Protein AF-A0A3D1GSH6-F1 (afdb_monomer_lite)

Radius of gyration: 19.63 Å; chains: 1; bounding box: 46×38×59 Å

Foldseek 3Di:
DQPQWAWQEFDDDPRAGFWTWTFHPPPPGDIDIDTDPHHDDDDPPLQRRLVRCLSHQEEDNVVSVVVVHHHPYYDPCRSPDDDDDDDDDDDDDDDPPD

Structure (mmCIF, N/CA/C/O backbone):
data_AF-A0A3D1GSH6-F1
#
_entry.id   AF-A0A3D1GSH6-F1
#
loop_
_atom_site.group_PDB
_atom_site.id
_atom_site.type_symbol
_atom_site.label_atom_id
_atom_site.label_alt_id
_atom_site.label_comp_id
_atom_site.label_asym_id
_atom_site.label_entity_id
_atom_site.label_seq_id
_atom_site.pdbx_PDB_ins_code
_atom_site.Cartn_x
_atom_site.Cartn_y
_atom_site.Cartn_z
_atom_site.occupancy
_atom_site.B_iso_or_equiv
_atom_site.auth_seq_id
_atom_site.auth_comp_id
_atom_site.auth_asym_id
_atom_site.auth_atom_id
_atom_site.pdbx_PDB_model_num
ATOM 1 N N . ILE A 1 1 ? -1.357 -20.026 5.537 1.00 91.62 1 ILE A N 1
ATOM 2 C CA . ILE A 1 1 ? -1.167 -19.191 4.324 1.00 91.62 1 ILE A CA 1
ATOM 3 C C . ILE A 1 1 ? -2.508 -19.102 3.611 1.00 91.62 1 ILE A C 1
ATOM 5 O O . ILE A 1 1 ? -3.130 -20.140 3.417 1.00 91.62 1 ILE A O 1
ATOM 9 N N . ILE A 1 2 ? -2.975 -17.896 3.281 1.00 95.75 2 ILE A N 1
ATOM 10 C CA . ILE A 1 2 ? -4.212 -17.689 2.515 1.00 95.75 2 ILE A CA 1
ATOM 11 C C . ILE A 1 2 ? -3.802 -17.307 1.093 1.00 95.75 2 ILE A C 1
ATOM 13 O O . ILE A 1 2 ? -3.131 -16.300 0.900 1.00 95.75 2 ILE A O 1
ATOM 17 N N . THR A 1 3 ? -4.167 -18.124 0.109 1.00 95.94 3 THR A N 1
ATOM 18 C CA . THR A 1 3 ? -3.884 -17.877 -1.312 1.00 95.94 3 THR A CA 1
ATOM 19 C C . THR A 1 3 ? -5.144 -17.446 -2.055 1.00 95.94 3 THR A C 1
ATOM 21 O O . THR A 1 3 ? -6.258 -17.554 -1.530 1.00 95.94 3 THR A O 1
ATOM 24 N N . HIS A 1 4 ? -4.963 -16.941 -3.282 1.00 95.44 4 HIS A N 1
ATOM 25 C CA . HIS A 1 4 ? -6.040 -16.374 -4.105 1.00 95.44 4 HIS A CA 1
ATOM 26 C C . HIS A 1 4 ? -6.832 -15.281 -3.368 1.00 95.44 4 HIS A C 1
ATOM 28 O O . HIS A 1 4 ? -8.050 -15.178 -3.511 1.00 95.44 4 HIS A O 1
ATOM 34 N N . ALA A 1 5 ? -6.122 -14.498 -2.556 1.00 96.50 5 ALA A N 1
ATOM 35 C CA . ALA A 1 5 ? -6.641 -13.407 -1.749 1.00 96.50 5 ALA A CA 1
ATOM 36 C C . ALA A 1 5 ? -6.050 -12.093 -2.264 1.00 96.50 5 ALA A C 1
ATOM 38 O O . ALA A 1 5 ? -4.860 -11.838 -2.095 1.00 96.50 5 ALA A O 1
ATOM 39 N N . HIS A 1 6 ? -6.873 -11.289 -2.929 1.00 96.50 6 HIS A N 1
ATOM 40 C CA . HIS A 1 6 ? -6.481 -9.968 -3.404 1.00 96.50 6 HIS A CA 1
ATOM 41 C C . HIS A 1 6 ? -6.778 -8.947 -2.307 1.00 96.50 6 HIS A C 1
ATOM 43 O O . HIS A 1 6 ? -7.946 -8.688 -2.018 1.00 96.50 6 HIS A O 1
ATOM 49 N N . THR A 1 7 ? -5.741 -8.402 -1.675 1.00 97.31 7 THR A N 1
ATOM 50 C CA . THR A 1 7 ? -5.886 -7.369 -0.641 1.00 97.31 7 THR A CA 1
ATOM 51 C C . THR A 1 7 ? -6.430 -6.084 -1.253 1.00 97.31 7 THR A C 1
ATOM 53 O O . THR A 1 7 ? -5.905 -5.617 -2.258 1.00 97.31 7 THR A O 1
ATOM 56 N N . THR A 1 8 ? -7.479 -5.524 -0.656 1.00 96.00 8 THR A N 1
ATOM 57 C CA . THR A 1 8 ? -8.196 -4.350 -1.174 1.00 96.00 8 THR A CA 1
ATOM 58 C C . THR A 1 8 ? -8.004 -3.105 -0.316 1.00 96.00 8 THR A C 1
ATOM 60 O O . THR A 1 8 ? -8.076 -2.004 -0.849 1.00 96.00 8 THR A O 1
ATOM 63 N N . ALA A 1 9 ? -7.742 -3.259 0.986 1.00 96.81 9 ALA A N 1
ATOM 64 C CA . ALA A 1 9 ? -7.445 -2.146 1.885 1.00 96.81 9 ALA A CA 1
ATOM 65 C C . ALA A 1 9 ? -6.697 -2.609 3.145 1.00 96.81 9 ALA A C 1
ATOM 67 O O . ALA A 1 9 ? -6.831 -3.756 3.585 1.00 96.81 9 ALA A O 1
ATOM 68 N N . VAL A 1 10 ? -5.956 -1.690 3.757 1.00 98.19 10 VAL A N 1
ATOM 69 C CA . VAL A 1 10 ? -5.457 -1.771 5.131 1.00 98.19 10 VAL A CA 1
ATOM 70 C C . VAL A 1 10 ? -6.443 -1.033 6.030 1.00 98.19 10 VAL A C 1
ATOM 72 O O . VAL A 1 10 ? -6.780 0.122 5.777 1.00 98.19 10 VAL A O 1
ATOM 75 N N . THR A 1 11 ? -6.902 -1.685 7.094 1.00 97.19 11 THR A N 1
ATOM 76 C CA . THR A 1 11 ? -7.771 -1.045 8.086 1.00 97.19 11 THR A CA 1
ATOM 77 C C . THR A 1 11 ? -6.915 -0.211 9.030 1.00 97.19 11 THR A C 1
ATOM 79 O O . THR A 1 11 ? -5.951 -0.726 9.601 1.00 97.19 11 THR A O 1
ATOM 82 N N . ILE A 1 12 ? -7.253 1.068 9.196 1.00 97.06 12 ILE A N 1
ATOM 83 C CA . ILE A 1 12 ? -6.499 2.008 10.031 1.00 97.06 12 ILE A CA 1
ATOM 84 C C . ILE A 1 12 ? -7.433 2.642 11.050 1.00 97.06 12 ILE A C 1
ATOM 86 O O . ILE A 1 12 ? -8.458 3.223 10.702 1.00 97.06 12 ILE A O 1
ATOM 90 N N . GLU A 1 13 ? -7.040 2.586 12.317 1.00 95.06 13 GLU A N 1
ATOM 91 C CA . GLU A 1 13 ? -7.769 3.197 13.421 1.00 95.06 13 GLU A CA 1
ATOM 92 C C . GLU A 1 13 ? -6.813 4.044 14.253 1.00 95.06 13 GLU A C 1
ATOM 94 O O . GLU A 1 13 ? -5.788 3.555 14.729 1.00 95.06 13 GLU A O 1
ATOM 99 N N . LYS A 1 14 ? -7.145 5.329 14.436 1.00 93.44 14 LYS A N 1
ATOM 100 C CA . LYS A 1 14 ? -6.353 6.280 15.242 1.00 93.44 14 LYS A CA 1
ATOM 101 C C . LYS A 1 14 ? -4.856 6.284 14.875 1.00 93.44 14 LYS A C 1
ATOM 103 O O . LYS A 1 14 ? -3.999 6.354 15.749 1.00 93.44 14 LYS A O 1
ATOM 108 N N . GLY A 1 15 ? -4.550 6.173 13.581 1.00 92.81 15 GLY A N 1
ATOM 109 C CA . GLY A 1 15 ? -3.178 6.161 13.063 1.00 92.81 15 GLY A CA 1
ATOM 110 C C . GLY A 1 15 ? -2.447 4.816 13.159 1.00 92.81 15 GLY A C 1
ATOM 111 O O . GLY A 1 15 ? -1.279 4.749 12.791 1.00 92.81 15 GLY A O 1
ATOM 112 N N . ARG A 1 16 ? -3.103 3.738 13.612 1.00 97.00 16 ARG A N 1
ATOM 113 C CA . ARG A 1 16 ? -2.527 2.386 13.666 1.00 97.00 16 ARG A CA 1
ATOM 114 C C . ARG A 1 16 ? -3.198 1.467 12.649 1.00 97.00 16 ARG A C 1
ATOM 116 O O . ARG A 1 16 ? -4.422 1.400 12.604 1.00 97.00 16 ARG A O 1
ATOM 123 N N . ALA A 1 17 ? -2.409 0.708 11.889 1.00 97.81 17 ALA A N 1
ATOM 124 C CA . ALA A 1 17 ? -2.930 -0.383 11.068 1.00 97.81 17 ALA A CA 1
ATOM 125 C C . ALA A 1 17 ? -3.427 -1.532 11.966 1.00 97.81 17 ALA A C 1
ATOM 127 O O . ALA A 1 17 ? -2.665 -2.070 12.771 1.00 97.81 17 ALA A O 1
ATOM 128 N N . THR A 1 18 ? -4.703 -1.899 11.849 1.00 98.19 18 THR A N 1
ATOM 129 C CA . THR A 1 18 ? -5.365 -2.906 12.701 1.00 98.19 18 THR A CA 1
ATOM 130 C C . THR A 1 18 ? -5.687 -4.203 11.970 1.00 98.19 18 THR A C 1
ATOM 132 O O . THR A 1 18 ? -6.063 -5.186 12.606 1.00 98.19 18 THR A O 1
ATOM 135 N N . GLY A 1 19 ? -5.525 -4.243 10.648 1.00 98.25 19 GLY A N 1
ATOM 136 C CA . GLY A 1 19 ? -5.836 -5.414 9.843 1.00 98.25 19 GLY A CA 1
ATOM 137 C C . GLY A 1 19 ? -5.828 -5.126 8.349 1.00 98.25 19 GLY A C 1
ATOM 138 O O . GLY A 1 19 ? -5.403 -4.056 7.909 1.00 98.25 19 GLY A O 1
ATOM 139 N N . VAL A 1 20 ? -6.314 -6.090 7.571 1.00 98.25 20 VAL A N 1
ATOM 140 C CA . VAL A 1 20 ? -6.483 -5.960 6.119 1.00 98.25 20 VAL A CA 1
ATOM 141 C C . VAL A 1 20 ? -7.816 -6.542 5.659 1.00 98.25 20 VAL A C 1
ATOM 143 O O . VAL A 1 20 ? -8.289 -7.553 6.188 1.00 98.25 20 VAL A O 1
ATOM 146 N N . ALA A 1 21 ? -8.391 -5.923 4.633 1.00 97.25 21 ALA A N 1
ATOM 147 C CA . ALA A 1 21 ? -9.506 -6.451 3.863 1.00 97.25 21 ALA A CA 1
ATOM 148 C C . ALA A 1 21 ? -8.990 -7.081 2.563 1.00 97.25 21 ALA A C 1
ATOM 150 O O . ALA A 1 21 ? -8.049 -6.577 1.944 1.00 97.25 21 ALA A O 1
ATOM 151 N N . PHE A 1 22 ? -9.593 -8.191 2.144 1.00 97.00 22 PHE A N 1
ATOM 152 C CA . PHE A 1 22 ? -9.241 -8.871 0.902 1.00 97.00 22 PHE A CA 1
ATOM 153 C C . PHE A 1 22 ? -10.439 -9.596 0.289 1.00 97.00 22 PHE A C 1
ATOM 155 O O . PHE A 1 22 ? -11.338 -10.057 0.992 1.00 97.00 22 PHE A O 1
ATOM 162 N N . SER A 1 23 ? -10.403 -9.774 -1.030 1.00 97.00 23 SER A N 1
ATOM 163 C CA . SER A 1 23 ? -11.346 -10.620 -1.761 1.00 97.00 23 SER A CA 1
ATOM 164 C C . SER A 1 23 ? -10.721 -11.980 -2.065 1.00 97.00 23 SER A C 1
ATOM 166 O O . SER A 1 23 ? -9.637 -12.056 -2.656 1.00 97.00 23 SER A O 1
ATOM 168 N N . ARG A 1 24 ? -11.384 -13.069 -1.660 1.00 96.25 24 ARG A N 1
ATOM 169 C CA . ARG A 1 24 ? -10.911 -14.442 -1.885 1.00 96.25 24 ARG A CA 1
ATOM 170 C C . ARG A 1 24 ? -11.642 -15.093 -3.055 1.00 96.25 24 ARG A C 1
ATOM 172 O O . ARG A 1 24 ? -12.845 -15.318 -2.976 1.00 96.25 24 ARG A O 1
ATOM 179 N N . GLY A 1 25 ? -10.904 -15.462 -4.101 1.00 93.25 25 GLY A N 1
ATOM 180 C CA . GLY A 1 25 ? -11.466 -16.073 -5.316 1.00 93.25 25 GLY A CA 1
ATOM 181 C C . GLY A 1 25 ? -11.597 -15.126 -6.516 1.00 93.25 25 GLY A C 1
ATOM 182 O O . GLY A 1 25 ? -12.324 -15.431 -7.455 1.00 93.25 25 GLY A O 1
ATOM 183 N N . GLY A 1 26 ? -10.884 -13.994 -6.517 1.00 83.81 26 GLY A N 1
ATOM 184 C CA . GLY A 1 26 ? -10.852 -13.054 -7.645 1.00 83.81 26 GLY A CA 1
ATOM 185 C C . GLY A 1 26 ? -11.957 -11.996 -7.588 1.00 83.81 26 GLY A C 1
ATOM 186 O O . GLY A 1 26 ? -12.466 -11.688 -6.520 1.00 83.81 26 GLY A O 1
ATOM 187 N N . ARG A 1 27 ? -12.328 -11.418 -8.738 1.00 80.69 27 ARG A N 1
ATOM 188 C CA . ARG A 1 27 ? -13.222 -10.240 -8.826 1.00 80.69 27 ARG A CA 1
ATOM 189 C C . ARG A 1 27 ? -14.603 -10.434 -8.180 1.00 80.69 27 ARG A C 1
ATOM 191 O O . ARG A 1 27 ? -15.177 -9.471 -7.686 1.00 80.69 27 ARG A O 1
ATOM 198 N N . HIS A 1 28 ? -15.123 -11.658 -8.190 1.00 87.62 28 HIS A N 1
ATOM 199 C CA . HIS A 1 28 ? -16.407 -12.027 -7.576 1.00 87.62 28 HIS A CA 1
ATOM 200 C C . HIS A 1 28 ? -16.218 -12.862 -6.304 1.00 87.62 28 HIS A C 1
ATOM 202 O O . HIS A 1 28 ? -17.120 -13.579 -5.879 1.00 87.62 28 HIS A O 1
ATOM 208 N N . GLY A 1 29 ? -15.015 -12.803 -5.735 1.00 91.06 29 GLY A N 1
ATOM 209 C CA . GLY A 1 29 ? -14.654 -13.512 -4.527 1.00 91.06 29 GLY A CA 1
ATOM 210 C C . GLY A 1 29 ? -15.331 -12.944 -3.287 1.00 91.06 29 GLY A C 1
ATOM 211 O O . GLY A 1 29 ? -15.736 -11.780 -3.234 1.00 91.06 29 GLY A O 1
ATOM 212 N N . GLU A 1 30 ? -15.402 -13.776 -2.257 1.00 95.25 30 GLU A N 1
ATOM 213 C CA . GLU A 1 30 ? -15.936 -13.397 -0.955 1.00 95.25 30 GLU A CA 1
ATOM 214 C C . GLU A 1 30 ? -15.047 -12.323 -0.315 1.00 95.25 30 GLU A C 1
ATOM 216 O O . GLU A 1 30 ? -13.826 -12.490 -0.223 1.00 95.25 30 GLU A O 1
ATOM 221 N N . GLN A 1 31 ? -15.661 -11.227 0.134 1.00 96.44 31 GLN A N 1
ATOM 222 C CA . GLN A 1 31 ? -14.968 -10.189 0.891 1.00 96.44 31 GLN A CA 1
ATOM 223 C C . GLN A 1 31 ? -14.740 -10.670 2.320 1.00 96.44 31 GLN A C 1
ATOM 225 O O . GLN A 1 31 ? -15.674 -11.085 3.006 1.00 96.44 31 GLN A O 1
ATOM 230 N N . ARG A 1 32 ? -13.491 -10.605 2.772 1.00 96.94 32 ARG A N 1
ATOM 231 C CA . ARG A 1 32 ? -13.079 -11.009 4.114 1.00 96.94 32 ARG A CA 1
ATOM 232 C C . ARG A 1 32 ? -12.175 -9.957 4.732 1.00 96.94 32 ARG A C 1
ATOM 234 O O . ARG A 1 32 ? -11.533 -9.174 4.036 1.00 96.94 32 ARG A O 1
ATOM 241 N N . GLN A 1 33 ? -12.110 -9.972 6.055 1.00 97.31 33 GLN A N 1
ATOM 242 C CA . GLN A 1 33 ? -11.206 -9.138 6.834 1.00 97.31 33 GLN A CA 1
ATOM 243 C C . GLN A 1 33 ? -10.446 -10.005 7.830 1.00 97.31 33 GLN A C 1
ATOM 245 O O . GLN A 1 33 ? -10.977 -10.994 8.340 1.00 97.31 33 GLN A O 1
ATOM 250 N N . VAL A 1 34 ? -9.200 -9.631 8.100 1.00 97.75 34 VAL A N 1
ATOM 251 C CA . VAL A 1 34 ? -8.377 -10.226 9.157 1.00 97.75 34 VAL A CA 1
ATOM 252 C C . VAL A 1 34 ? -7.741 -9.121 9.982 1.00 97.75 34 VAL A C 1
ATOM 254 O O . VAL A 1 34 ? -7.298 -8.109 9.440 1.00 97.75 34 VAL A O 1
ATOM 257 N N . LEU A 1 35 ? -7.704 -9.324 11.295 1.00 98.31 35 LEU A N 1
ATOM 258 C CA . LEU A 1 35 ? -7.134 -8.378 12.247 1.00 98.31 35 LEU A CA 1
ATOM 259 C C . LEU A 1 35 ? -5.681 -8.739 12.555 1.00 98.31 35 LEU A C 1
ATOM 261 O O . LEU A 1 35 ? -5.318 -9.916 12.609 1.00 98.31 35 LEU A O 1
ATOM 265 N N . ALA A 1 36 ? -4.870 -7.717 12.797 1.00 97.94 36 ALA A N 1
ATOM 266 C CA . ALA A 1 36 ? -3.496 -7.827 13.254 1.00 97.94 36 ALA A CA 1
ATOM 267 C C . ALA A 1 36 ? -3.380 -7.278 14.683 1.00 97.94 36 ALA A C 1
ATOM 269 O O . ALA A 1 36 ? -3.745 -6.134 14.968 1.00 97.94 36 ALA A O 1
ATOM 270 N N . SER A 1 37 ? -2.852 -8.093 15.597 1.00 97.12 37 SER A N 1
ATOM 271 C CA . SER A 1 37 ? -2.640 -7.693 16.994 1.00 97.12 37 SER A CA 1
ATOM 272 C C . SER A 1 37 ? -1.485 -6.704 17.151 1.00 97.12 37 SER A C 1
ATOM 274 O O . SER A 1 37 ? -1.552 -5.827 18.008 1.00 97.12 37 SER A O 1
ATOM 276 N N . CYS A 1 38 ? -0.454 -6.828 16.314 1.00 97.12 38 CYS A N 1
ATOM 277 C CA . CYS A 1 38 ? 0.756 -6.012 16.381 1.00 97.12 38 CYS A CA 1
ATOM 278 C C . CYS A 1 38 ? 0.864 -5.097 15.160 1.00 97.12 38 CYS A C 1
ATOM 280 O O . CYS A 1 38 ? 0.648 -3.893 15.277 1.00 97.12 38 CYS A O 1
ATOM 282 N N . GLU A 1 39 ? 1.164 -5.675 13.995 1.00 97.50 39 GLU A N 1
ATOM 283 C CA . GLU A 1 39 ? 1.573 -4.930 12.804 1.00 97.50 39 GLU A CA 1
ATOM 284 C C . GLU A 1 39 ? 1.009 -5.547 11.521 1.00 97.50 39 GLU A C 1
ATOM 286 O O . GLU A 1 39 ? 0.728 -6.746 11.452 1.00 97.50 39 GLU A O 1
ATOM 291 N N . VAL A 1 40 ? 0.895 -4.716 10.484 1.00 98.19 40 VAL A N 1
ATOM 292 C CA . VAL A 1 40 ? 0.614 -5.128 9.106 1.00 98.19 40 VAL A CA 1
ATOM 293 C C . VAL A 1 40 ? 1.831 -4.768 8.261 1.00 98.19 40 VAL A C 1
ATOM 295 O O . VAL A 1 40 ? 2.185 -3.597 8.159 1.00 98.19 40 VAL A O 1
ATOM 298 N N . ILE A 1 41 ? 2.458 -5.767 7.639 1.00 98.19 41 ILE A N 1
ATOM 299 C CA . ILE A 1 41 ? 3.628 -5.574 6.774 1.00 98.19 41 ILE A CA 1
ATOM 300 C C . ILE A 1 41 ? 3.187 -5.665 5.314 1.00 98.19 41 ILE A C 1
ATOM 302 O O . ILE A 1 41 ? 2.665 -6.692 4.877 1.00 98.19 41 ILE A O 1
ATOM 306 N N . LEU A 1 42 ? 3.408 -4.596 4.546 1.00 97.94 42 LEU A N 1
ATO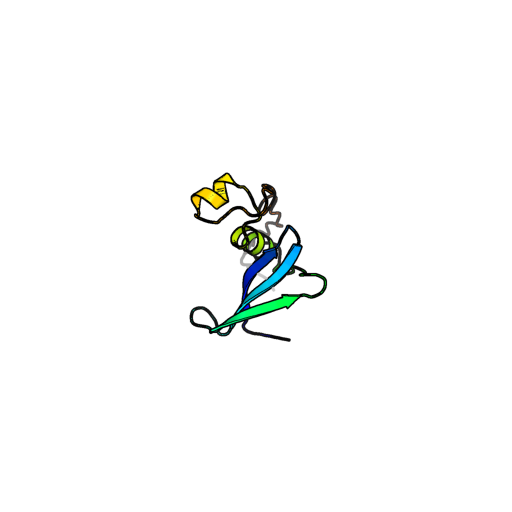M 307 C CA . LEU A 1 42 ? 3.136 -4.587 3.111 1.00 97.94 42 LEU A CA 1
ATOM 308 C C . LEU A 1 42 ? 4.342 -5.096 2.325 1.00 97.94 42 LEU A C 1
ATOM 310 O O . LEU A 1 42 ? 5.463 -4.614 2.469 1.00 97.94 42 LEU A O 1
ATOM 314 N N . SER A 1 43 ? 4.104 -6.076 1.459 1.00 98.06 43 SER A N 1
ATOM 315 C CA . SER A 1 43 ? 5.136 -6.677 0.603 1.00 98.06 43 SER A CA 1
ATOM 316 C C . SER A 1 43 ? 4.586 -7.023 -0.785 1.00 98.06 43 SER A C 1
ATOM 318 O O . SER A 1 43 ? 4.986 -8.005 -1.399 1.00 98.06 43 SER A O 1
ATOM 320 N N . ALA A 1 44 ? 3.661 -6.207 -1.297 1.00 97.25 44 ALA A N 1
ATOM 321 C CA . ALA A 1 44 ? 3.010 -6.394 -2.597 1.00 97.25 44 ALA A CA 1
ATOM 322 C C . ALA A 1 44 ? 3.846 -5.860 -3.787 1.00 97.25 44 ALA A C 1
ATOM 324 O O . ALA A 1 44 ? 3.329 -5.658 -4.886 1.00 97.25 44 ALA A O 1
ATOM 325 N N . GLY A 1 45 ? 5.146 -5.637 -3.575 1.00 97.62 45 GLY A N 1
ATOM 326 C CA . GLY A 1 45 ? 6.075 -5.112 -4.576 1.00 97.62 45 GLY A CA 1
ATOM 327 C C . GLY A 1 45 ? 5.931 -3.609 -4.833 1.00 97.62 45 GLY A C 1
ATOM 328 O O . GLY A 1 45 ? 5.085 -2.932 -4.250 1.00 97.62 45 GLY A O 1
ATOM 329 N N . VAL A 1 46 ? 6.777 -3.091 -5.729 1.00 97.19 46 VAL A N 1
ATOM 330 C CA . VAL A 1 46 ? 6.898 -1.647 -6.018 1.00 97.19 46 VAL A CA 1
ATOM 331 C C . VAL A 1 46 ? 5.646 -1.031 -6.643 1.00 97.19 46 VAL A C 1
ATOM 333 O O . VAL A 1 46 ? 5.464 0.172 -6.554 1.00 97.19 46 VAL A O 1
ATOM 336 N N . VAL A 1 47 ? 4.774 -1.848 -7.242 1.00 96.62 47 VAL A N 1
ATOM 337 C CA . VAL A 1 47 ? 3.489 -1.405 -7.805 1.00 96.62 47 VAL A CA 1
ATOM 338 C C . VAL A 1 47 ? 2.350 -1.637 -6.813 1.00 96.62 47 VAL A C 1
ATOM 340 O O . VAL A 1 47 ? 1.561 -0.736 -6.549 1.00 96.62 47 VAL A O 1
ATOM 343 N N . GLY A 1 48 ? 2.262 -2.839 -6.236 1.00 97.62 48 GLY A N 1
ATOM 344 C CA . GLY A 1 48 ? 1.120 -3.223 -5.407 1.00 97.62 48 GLY A CA 1
ATOM 345 C C . GLY A 1 48 ? 1.092 -2.544 -4.039 1.00 97.62 48 GLY A C 1
ATOM 346 O O . GLY A 1 48 ? 0.020 -2.165 -3.578 1.00 97.62 48 GLY A O 1
ATOM 347 N N . SER A 1 49 ? 2.246 -2.360 -3.388 1.00 98.31 49 SER A N 1
ATOM 348 C CA . SER A 1 49 ? 2.304 -1.726 -2.065 1.00 98.31 49 SER A CA 1
ATOM 349 C C . SER A 1 49 ? 1.846 -0.259 -2.075 1.00 98.31 49 SER A C 1
ATOM 351 O O . SER A 1 49 ? 0.973 0.061 -1.269 1.00 98.31 49 SER A O 1
ATOM 353 N N . PRO A 1 50 ? 2.360 0.637 -2.949 1.00 98.00 50 PRO A N 1
ATOM 354 C CA . PRO A 1 50 ? 1.873 2.017 -2.980 1.00 98.00 50 PRO A CA 1
ATOM 355 C C . PRO A 1 50 ? 0.411 2.111 -3.423 1.00 98.00 50 PRO A C 1
ATOM 357 O O . PRO A 1 50 ? -0.347 2.861 -2.820 1.00 98.00 50 PRO A O 1
ATOM 360 N N . HIS A 1 51 ? -0.017 1.285 -4.383 1.00 97.75 51 HIS A N 1
ATOM 361 C CA . HIS A 1 51 ? -1.421 1.228 -4.792 1.00 97.75 51 HIS A CA 1
ATOM 362 C C . HIS A 1 51 ? -2.350 0.868 -3.622 1.00 97.75 51 HIS A C 1
ATOM 364 O O . HIS A 1 51 ? -3.387 1.493 -3.419 1.00 97.75 51 HIS A O 1
ATOM 370 N N . LEU A 1 52 ? -1.968 -0.121 -2.810 1.00 98.19 52 LEU A N 1
ATOM 371 C CA . LEU A 1 52 ? -2.754 -0.517 -1.645 1.00 98.19 52 LEU A CA 1
ATOM 372 C C . LEU A 1 52 ? -2.780 0.570 -0.560 1.00 98.19 52 LEU A C 1
ATOM 374 O O . LEU A 1 52 ? -3.810 0.745 0.089 1.00 98.19 52 LEU A O 1
ATOM 378 N N . LEU A 1 53 ? -1.680 1.305 -0.360 1.00 98.19 53 LEU A N 1
ATOM 379 C CA . LEU A 1 53 ? -1.651 2.454 0.553 1.00 98.19 53 LEU A CA 1
ATOM 380 C C . LEU A 1 53 ? -2.641 3.537 0.110 1.00 98.19 53 LEU A C 1
ATOM 382 O O . LEU A 1 53 ? -3.438 3.990 0.931 1.00 98.19 53 LEU A O 1
ATOM 386 N N . GLU A 1 54 ? -2.657 3.874 -1.179 1.00 98.06 54 GLU A N 1
ATOM 387 C CA . GLU A 1 54 ? -3.583 4.860 -1.747 1.00 98.06 54 GLU A CA 1
ATOM 388 C C . GLU A 1 54 ? -5.042 4.441 -1.585 1.00 98.06 54 GLU A C 1
ATOM 390 O O . GLU A 1 54 ? -5.842 5.224 -1.076 1.00 98.06 54 GLU A O 1
ATOM 395 N N . LEU A 1 55 ? -5.382 3.189 -1.920 1.00 97.56 55 LEU A N 1
ATOM 396 C CA . LEU A 1 55 ? -6.725 2.634 -1.692 1.00 97.56 55 LEU A CA 1
ATOM 397 C C . LEU A 1 55 ? -7.134 2.654 -0.211 1.00 97.56 55 LEU A C 1
ATOM 399 O O . LEU A 1 55 ? -8.320 2.714 0.105 1.00 97.56 55 LEU A O 1
ATOM 403 N N . SER A 1 56 ? -6.155 2.621 0.694 1.00 98.06 56 SER A N 1
ATOM 404 C CA . SER A 1 56 ? -6.358 2.713 2.145 1.00 98.06 56 SER A CA 1
ATOM 405 C C . SER A 1 56 ? -6.390 4.160 2.659 1.00 98.06 56 SER A C 1
ATOM 407 O O . SER A 1 56 ? -6.416 4.378 3.870 1.00 98.06 56 SER A O 1
ATOM 409 N N . GLY A 1 57 ? -6.361 5.154 1.764 1.00 97.75 57 GLY A N 1
ATOM 410 C CA . GLY A 1 57 ? -6.396 6.575 2.105 1.00 97.75 57 GLY A CA 1
ATOM 411 C C . GLY A 1 57 ? -5.048 7.170 2.527 1.00 97.75 57 GLY A C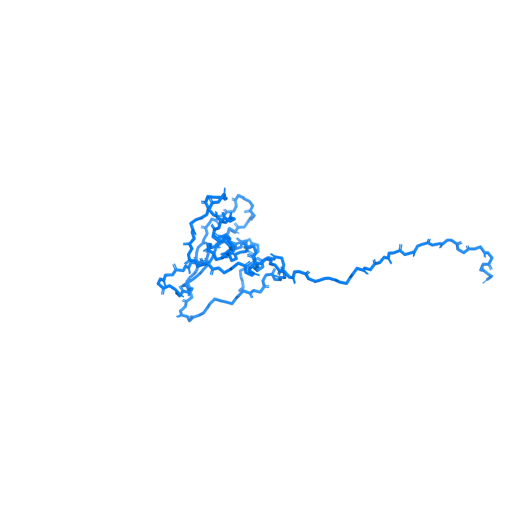 1
ATOM 412 O O . GLY A 1 57 ? -5.029 8.242 3.135 1.00 97.75 57 GLY A O 1
ATOM 413 N N . ILE A 1 58 ? -3.925 6.502 2.247 1.00 98.31 58 ILE A N 1
ATOM 414 C CA . ILE A 1 58 ? -2.570 7.014 2.503 1.00 98.31 58 ILE A CA 1
ATOM 415 C C . ILE A 1 58 ? -1.924 7.414 1.172 1.00 98.31 58 ILE A C 1
ATOM 417 O O . ILE A 1 58 ? -1.560 6.553 0.374 1.00 98.31 58 ILE A O 1
ATOM 421 N N . GLY A 1 59 ? -1.744 8.713 0.938 1.00 98.25 59 GLY A N 1
ATOM 422 C CA . GLY A 1 59 ? -1.198 9.223 -0.323 1.00 98.25 59 GLY A CA 1
ATOM 423 C C . GLY A 1 59 ? -1.330 10.737 -0.469 1.00 98.25 59 GLY A C 1
ATOM 424 O O . GLY A 1 59 ? -1.556 11.449 0.513 1.00 98.25 59 GLY A O 1
ATOM 425 N N . ASP A 1 60 ? -1.184 11.249 -1.691 1.00 98.50 60 ASP A N 1
ATOM 426 C CA . ASP A 1 60 ? -1.451 12.661 -1.976 1.00 98.50 60 ASP A CA 1
ATOM 427 C C . ASP A 1 60 ? -2.940 12.992 -1.780 1.00 98.50 60 ASP A C 1
ATOM 429 O O . ASP A 1 60 ? -3.814 12.352 -2.360 1.00 98.50 60 ASP A O 1
ATOM 433 N N . SER A 1 61 ? -3.246 14.005 -0.967 1.00 98.31 61 SER A N 1
ATOM 434 C CA . SER A 1 61 ? -4.628 14.281 -0.560 1.00 98.31 61 SER A CA 1
ATOM 435 C C . SER A 1 61 ? -5.498 14.755 -1.716 1.00 98.31 61 SER A C 1
ATOM 437 O O . SER A 1 61 ? -6.684 14.430 -1.743 1.00 98.31 61 SER A O 1
ATOM 439 N N . ASN A 1 62 ? -4.930 15.513 -2.659 1.00 97.94 62 ASN A N 1
ATOM 440 C CA . ASN A 1 62 ? -5.679 16.047 -3.792 1.00 97.94 62 ASN A CA 1
ATOM 441 C C . ASN A 1 62 ? -6.026 14.907 -4.750 1.00 97.94 62 ASN A C 1
ATOM 443 O O . ASN A 1 62 ? -7.205 14.695 -5.030 1.00 97.94 62 ASN A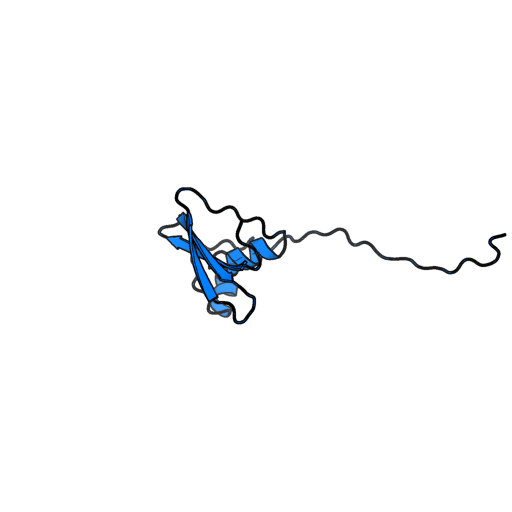 O 1
ATOM 447 N N . ARG A 1 63 ? -5.027 14.095 -5.130 1.00 97.50 63 ARG A N 1
ATOM 448 C CA . ARG A 1 63 ? -5.222 12.904 -5.972 1.00 97.50 63 ARG A CA 1
ATOM 449 C C . ARG A 1 63 ? -6.242 11.941 -5.366 1.00 97.50 63 ARG A C 1
ATOM 451 O O . ARG A 1 63 ? -7.134 11.471 -6.065 1.00 97.50 63 ARG A O 1
ATOM 458 N N . LEU A 1 64 ? -6.131 11.642 -4.069 1.00 98.31 64 LEU A N 1
ATOM 459 C CA . LEU A 1 64 ? -7.067 10.737 -3.396 1.00 98.31 64 LEU A CA 1
ATOM 460 C C . LEU A 1 64 ? -8.490 11.308 -3.350 1.00 98.31 64 LEU A C 1
ATOM 462 O O . LEU A 1 64 ? -9.445 10.582 -3.627 1.00 98.31 64 LEU A O 1
ATOM 466 N N . SER A 1 65 ? -8.633 12.605 -3.067 1.00 97.44 65 SER A N 1
ATOM 467 C CA . SER A 1 65 ? -9.942 13.269 -3.026 1.00 97.44 65 SER A CA 1
ATOM 468 C C . SER A 1 65 ? -10.617 13.301 -4.400 1.00 97.44 65 SER A C 1
ATOM 470 O O . SER A 1 65 ? -11.816 13.046 -4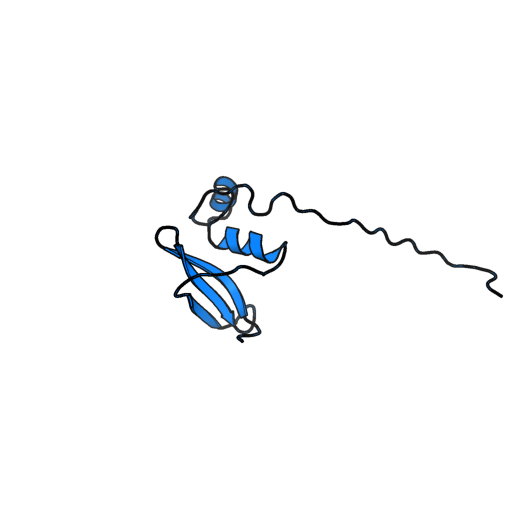.491 1.00 97.44 65 SER A O 1
ATOM 472 N N . GLU A 1 66 ? -9.861 13.544 -5.476 1.00 97.88 66 GLU A N 1
ATOM 473 C CA . GLU A 1 66 ? -10.351 13.484 -6.864 1.00 97.88 66 GLU A CA 1
ATOM 474 C C . GLU A 1 66 ? -10.862 12.087 -7.250 1.00 97.88 66 GLU A C 1
ATOM 476 O O . GLU A 1 66 ? -11.807 11.959 -8.029 1.00 97.88 66 GLU A O 1
ATOM 481 N N . LEU A 1 67 ? -10.276 11.039 -6.665 1.00 97.50 67 LEU A N 1
ATOM 482 C CA . LEU A 1 67 ? -10.692 9.645 -6.843 1.00 97.50 67 LEU A CA 1
ATOM 483 C C . LEU A 1 67 ? -11.831 9.220 -5.896 1.00 97.50 67 LEU A C 1
ATOM 485 O O . LEU A 1 67 ? -12.257 8.065 -5.932 1.00 97.50 67 LEU A O 1
ATOM 489 N N . GLY A 1 68 ? -12.332 10.125 -5.048 1.00 97.50 68 GLY A N 1
ATOM 490 C CA . GLY A 1 68 ? -13.383 9.833 -4.069 1.00 97.50 68 GLY A CA 1
ATOM 491 C C . GLY A 1 68 ? -12.920 8.962 -2.896 1.00 97.50 68 GLY A C 1
ATOM 492 O O . GLY A 1 68 ? -13.750 8.350 -2.221 1.00 97.50 68 GLY A O 1
ATOM 493 N N . ILE A 1 69 ? -11.610 8.884 -2.650 1.00 97.69 69 ILE A N 1
ATOM 494 C CA . ILE A 1 69 ? -11.025 8.129 -1.541 1.00 97.69 69 ILE A CA 1
ATOM 495 C C . ILE A 1 69 ? -10.895 9.055 -0.331 1.00 97.69 69 ILE A C 1
ATOM 497 O O . ILE A 1 69 ? -10.302 10.130 -0.410 1.00 97.69 69 ILE A O 1
ATOM 501 N N . ASN A 1 70 ? -11.424 8.622 0.816 1.00 96.69 70 ASN A N 1
ATOM 502 C CA . ASN A 1 70 ? -11.257 9.364 2.061 1.00 96.69 70 ASN A CA 1
ATOM 503 C C . ASN A 1 70 ? -9.784 9.369 2.493 1.00 96.69 70 ASN A C 1
ATOM 505 O O . ASN A 1 70 ? -9.170 8.311 2.642 1.00 96.69 70 ASN A O 1
ATOM 509 N N . VAL A 1 71 ? -9.236 10.556 2.740 1.00 97.69 71 VAL A N 1
ATOM 510 C CA . VAL A 1 71 ? -7.837 10.717 3.139 1.00 97.69 71 VAL A CA 1
ATOM 511 C C . VAL A 1 71 ? -7.677 10.368 4.618 1.00 97.69 71 VAL A C 1
ATOM 513 O O . VAL A 1 71 ? -8.228 11.030 5.495 1.00 97.69 71 VAL A O 1
ATOM 516 N N . VAL A 1 72 ? -6.882 9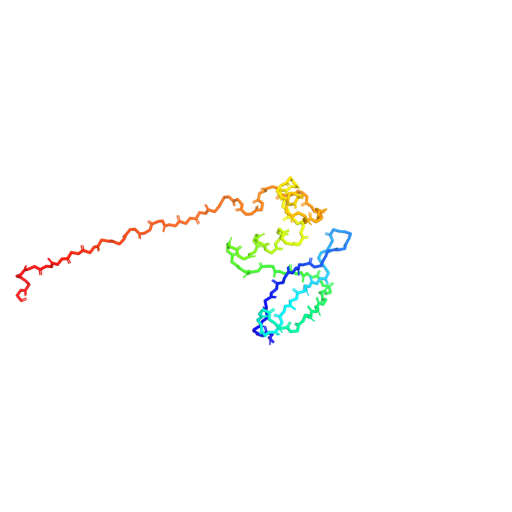.337 4.896 1.00 97.31 72 VAL A N 1
ATOM 517 C CA . VAL A 1 72 ? -6.481 8.922 6.248 1.00 97.31 72 VAL A CA 1
ATOM 518 C C . VAL A 1 72 ? -5.166 9.586 6.650 1.00 97.31 72 VAL A C 1
ATOM 520 O O . VAL A 1 72 ? -5.016 10.024 7.791 1.00 97.31 72 VAL A O 1
ATOM 523 N N . HIS A 1 73 ? -4.206 9.672 5.726 1.00 97.69 73 HIS A N 1
ATOM 524 C CA . HIS A 1 73 ? -2.908 10.290 5.980 1.00 97.69 73 HIS A CA 1
ATOM 525 C C . HIS A 1 73 ? -2.328 10.901 4.700 1.00 97.69 73 HIS A C 1
ATOM 527 O O . HIS A 1 73 ? -2.154 10.209 3.697 1.00 97.69 73 HIS A O 1
ATOM 533 N N . HIS A 1 74 ? -1.999 12.194 4.747 1.00 97.94 74 HIS A N 1
ATOM 534 C CA . HIS A 1 74 ? -1.357 12.877 3.629 1.00 97.94 74 HIS A CA 1
ATOM 535 C C . HIS A 1 74 ? 0.123 12.489 3.542 1.00 97.94 74 HIS A C 1
ATOM 537 O O . HIS A 1 74 ? 0.930 12.919 4.367 1.00 97.94 74 HIS A O 1
ATOM 543 N N . LEU A 1 75 ? 0.473 11.689 2.536 1.00 98.06 75 LEU A N 1
ATOM 544 C CA . LEU A 1 75 ? 1.841 11.258 2.258 1.00 98.06 75 LEU A CA 1
ATOM 545 C C . LEU A 1 75 ? 2.086 11.262 0.739 1.00 98.06 75 LEU A C 1
ATOM 547 O O . LEU A 1 75 ? 1.990 10.218 0.094 1.00 98.06 75 LEU A O 1
ATOM 551 N N . PRO A 1 76 ? 2.403 12.424 0.142 1.00 97.81 76 PRO A N 1
ATOM 552 C CA . PRO A 1 76 ? 2.429 12.592 -1.314 1.00 97.81 76 PRO A CA 1
ATOM 553 C C . PRO A 1 76 ? 3.539 11.803 -2.023 1.00 97.81 76 PRO A C 1
ATOM 555 O O . PRO A 1 76 ? 3.504 11.663 -3.235 1.00 97.81 76 PRO A O 1
ATOM 558 N N . GLY A 1 77 ? 4.516 11.259 -1.288 1.00 98.12 77 GLY A N 1
ATOM 559 C CA . GLY A 1 77 ? 5.553 10.393 -1.859 1.00 98.12 77 GLY A CA 1
ATOM 560 C C . GLY A 1 77 ? 5.091 8.965 -2.180 1.00 98.12 77 GLY A C 1
ATOM 561 O O . GLY A 1 77 ? 5.846 8.213 -2.794 1.00 98.12 77 GLY A O 1
ATOM 562 N N . VAL A 1 78 ? 3.889 8.557 -1.756 1.00 98.12 78 VAL A N 1
ATOM 563 C CA . VAL A 1 78 ? 3.343 7.232 -2.090 1.00 98.12 78 VAL A CA 1
ATOM 564 C C . VAL A 1 78 ? 3.086 7.143 -3.594 1.00 98.12 78 VAL A C 1
ATOM 566 O O . VAL A 1 78 ? 2.461 8.023 -4.176 1.00 98.12 78 VAL A O 1
ATOM 569 N N . GLY A 1 79 ? 3.585 6.072 -4.217 1.00 96.56 79 GLY A N 1
ATOM 570 C CA . GLY A 1 79 ? 3.461 5.839 -5.662 1.00 96.56 79 GLY A CA 1
ATOM 571 C C . GLY A 1 79 ? 4.492 6.583 -6.512 1.00 96.56 79 GLY A C 1
ATOM 572 O O . GLY A 1 79 ? 4.649 6.271 -7.690 1.00 96.56 79 GLY A O 1
ATOM 573 N N . GLU A 1 80 ? 5.249 7.500 -5.912 1.00 97.50 80 GLU A N 1
ATOM 574 C CA . GLU A 1 80 ? 6.247 8.311 -6.602 1.00 97.50 80 GLU A CA 1
ATOM 575 C C . GLU A 1 80 ? 7.639 7.658 -6.601 1.00 97.50 80 GLU A C 1
ATOM 577 O O . GLU A 1 80 ? 7.900 6.662 -5.922 1.00 97.50 80 GLU A O 1
ATOM 582 N N . ASN A 1 81 ? 8.573 8.246 -7.360 1.00 96.25 81 ASN A N 1
ATOM 583 C CA . ASN A 1 81 ? 9.975 7.805 -7.444 1.00 96.25 81 ASN A CA 1
ATOM 584 C C . ASN A 1 81 ? 10.133 6.325 -7.864 1.00 96.25 81 ASN A C 1
ATOM 586 O O . ASN A 1 81 ? 11.063 5.639 -7.429 1.00 96.25 81 ASN A O 1
ATOM 590 N N . LEU A 1 82 ? 9.254 5.837 -8.748 1.00 96.25 82 LEU A N 1
ATOM 591 C CA . LEU A 1 82 ? 9.450 4.553 -9.417 1.00 96.25 82 LEU A CA 1
ATOM 592 C C . LEU A 1 82 ? 10.747 4.594 -10.231 1.00 96.25 82 LEU A C 1
ATOM 594 O O . LEU A 1 82 ? 10.972 5.493 -11.042 1.00 96.25 82 LEU A O 1
ATOM 598 N N . ARG A 1 83 ? 11.596 3.592 -10.019 1.00 95.38 83 ARG A N 1
ATOM 599 C CA . ARG A 1 83 ? 12.834 3.391 -10.768 1.00 95.38 83 ARG A CA 1
ATOM 600 C C . ARG A 1 83 ? 12.845 1.978 -11.298 1.00 95.38 83 ARG A C 1
ATOM 602 O O . ARG A 1 83 ? 12.537 1.041 -10.566 1.00 95.38 83 ARG A O 1
ATOM 609 N N . ASP A 1 84 ? 13.235 1.851 -12.551 1.00 94.75 84 ASP A N 1
ATOM 610 C CA . ASP A 1 84 ? 13.428 0.568 -13.197 1.00 94.75 84 ASP A CA 1
ATOM 611 C C . ASP A 1 84 ? 14.663 0.638 -14.095 1.00 94.75 84 ASP A C 1
ATOM 613 O O . ASP A 1 84 ? 15.132 1.719 -14.472 1.00 94.75 84 ASP A O 1
ATOM 617 N N . HIS A 1 85 ? 15.207 -0.522 -14.424 1.00 94.44 85 HIS A N 1
ATOM 618 C CA . HIS A 1 85 ? 16.295 -0.650 -15.373 1.00 94.44 85 HIS A CA 1
ATOM 619 C C . HIS A 1 85 ? 15.716 -0.926 -16.755 1.00 94.44 85 HIS A C 1
ATOM 621 O O . HIS A 1 85 ? 15.319 -2.045 -17.079 1.00 94.44 85 HIS A O 1
ATOM 627 N N . TYR A 1 86 ? 15.703 0.101 -17.601 1.00 92.94 86 TYR A N 1
ATOM 628 C CA . TYR A 1 86 ? 15.271 -0.056 -18.981 1.00 92.94 86 TYR A CA 1
ATOM 629 C C . TYR A 1 86 ? 16.237 -0.971 -19.752 1.00 92.94 86 TYR A C 1
ATOM 631 O O . TYR A 1 86 ? 17.401 -0.628 -19.960 1.00 92.94 86 TYR A O 1
ATOM 639 N N . ALA A 1 87 ? 15.751 -2.139 -20.180 1.00 93.12 87 ALA A N 1
ATOM 640 C CA . ALA A 1 87 ? 16.539 -3.156 -20.873 1.00 93.12 87 ALA A CA 1
ATOM 641 C C . ALA A 1 87 ? 16.082 -3.301 -22.339 1.00 93.12 87 ALA A C 1
ATOM 643 O O . ALA A 1 87 ? 15.179 -4.093 -22.632 1.00 93.12 87 ALA A O 1
ATOM 644 N N . PRO A 1 88 ? 16.676 -2.554 -23.289 1.00 92.31 88 PRO A N 1
ATOM 645 C CA . PRO A 1 88 ? 16.332 -2.687 -24.697 1.00 92.31 88 PRO A CA 1
ATOM 646 C C . PRO A 1 88 ? 16.738 -4.066 -25.230 1.00 92.31 88 PRO A C 1
ATOM 648 O O . PRO A 1 88 ? 17.856 -4.541 -25.020 1.00 92.31 88 PRO A O 1
ATOM 651 N N . ARG A 1 89 ? 15.829 -4.706 -25.969 1.00 94.06 89 ARG A N 1
ATOM 652 C CA . ARG A 1 89 ? 16.113 -5.960 -26.669 1.00 94.06 89 ARG A CA 1
ATOM 653 C C . ARG A 1 89 ? 16.608 -5.661 -28.079 1.00 94.06 89 ARG A C 1
ATOM 655 O O . ARG A 1 89 ? 15.832 -5.238 -28.931 1.00 94.06 89 ARG A O 1
ATOM 662 N N . PHE A 1 90 ? 17.869 -5.973 -28.348 1.00 92.81 90 PHE A N 1
ATOM 663 C CA . PHE A 1 90 ? 18.416 -5.983 -29.703 1.00 92.81 90 PHE A CA 1
ATOM 664 C C . PHE A 1 90 ? 18.319 -7.393 -30.287 1.00 92.81 90 PHE A C 1
ATOM 666 O O . PHE A 1 90 ? 18.725 -8.365 -29.652 1.00 92.81 90 PHE A O 1
ATOM 673 N N . THR A 1 91 ? 17.760 -7.515 -31.492 1.00 94.19 91 THR A N 1
ATOM 674 C CA . THR A 1 91 ? 17.710 -8.784 -32.231 1.00 94.19 91 THR A CA 1
ATOM 675 C C . THR A 1 91 ? 18.316 -8.591 -33.614 1.00 94.19 91 THR A C 1
ATOM 677 O O . THR A 1 91 ? 18.099 -7.566 -34.256 1.00 94.19 91 THR A O 1
ATOM 680 N N . GLY A 1 92 ? 19.099 -9.569 -34.064 1.00 93.12 92 GLY A N 1
ATOM 681 C CA . GLY A 1 92 ? 19.745 -9.569 -35.372 1.00 93.12 92 GLY A CA 1
ATOM 682 C C . GLY A 1 92 ? 19.928 -10.999 -35.867 1.00 93.12 92 GLY A C 1
ATOM 683 O O . GLY A 1 92 ? 20.070 -11.926 -35.069 1.00 93.12 92 GLY A O 1
ATOM 684 N N . ARG A 1 93 ? 19.890 -11.192 -37.188 1.00 90.12 93 ARG A N 1
ATOM 685 C CA . ARG A 1 93 ? 20.100 -12.499 -37.821 1.00 90.12 93 ARG A CA 1
ATOM 686 C C . ARG A 1 93 ? 21.545 -12.606 -38.295 1.00 90.12 93 ARG A C 1
ATOM 688 O O . ARG A 1 93 ? 21.947 -11.842 -39.169 1.00 90.12 93 ARG A O 1
ATOM 695 N N . ALA A 1 94 ? 22.298 -13.567 -37.768 1.00 87.94 94 ALA A N 1
ATOM 696 C CA . ALA A 1 94 ? 23.620 -13.887 -38.297 1.00 87.94 94 ALA A CA 1
ATOM 697 C C . ALA A 1 94 ? 23.493 -14.668 -39.620 1.00 87.94 94 ALA A C 1
ATOM 699 O O . ALA A 1 94 ? 22.644 -15.552 -39.751 1.00 87.94 94 ALA A O 1
ATOM 700 N N . LYS A 1 95 ? 24.329 -14.327 -40.605 1.00 85.69 95 LYS A N 1
ATOM 701 C CA . LYS A 1 95 ? 24.561 -15.113 -41.828 1.00 85.69 95 LYS A CA 1
ATOM 702 C C . LYS A 1 95 ? 25.993 -15.653 -41.772 1.00 85.69 95 LYS A C 1
ATOM 704 O O . LYS A 1 95 ? 26.858 -14.971 -41.235 1.00 85.69 95 LYS A O 1
ATOM 709 N N . ASN A 1 96 ? 26.237 -16.830 -42.350 1.00 76.69 96 ASN A N 1
ATOM 710 C CA . ASN A 1 96 ? 27.551 -17.493 -42.394 1.00 76.69 96 ASN A CA 1
ATOM 711 C C . ASN A 1 96 ? 28.149 -17.850 -41.019 1.00 76.69 96 ASN A C 1
ATOM 713 O O . ASN A 1 96 ? 29.342 -17.680 -40.794 1.00 76.69 96 ASN A O 1
ATOM 717 N N . THR A 1 97 ? 27.338 -18.367 -40.099 1.00 63.19 97 THR A N 1
ATOM 718 C CA . THR A 1 97 ? 27.859 -19.147 -38.968 1.00 63.19 97 THR A CA 1
ATOM 719 C C . THR A 1 97 ? 28.091 -20.573 -39.455 1.00 63.19 97 THR A C 1
ATOM 721 O O . THR A 1 97 ? 27.125 -21.310 -39.654 1.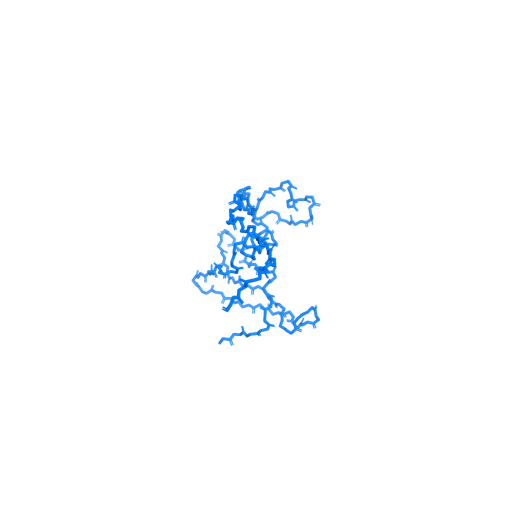00 63.19 97 THR A O 1
ATOM 724 N N . SER A 1 98 ? 29.355 -20.877 -39.752 1.00 59.69 98 SER A N 1
ATOM 725 C CA . SER A 1 98 ? 29.885 -22.206 -40.092 1.00 59.69 98 SER A CA 1
ATOM 726 C C . SER A 1 98 ? 29.705 -23.219 -38.972 1.00 59.69 98 SER A C 1
ATOM 728 O O . SER A 1 98 ? 29.835 -22.793 -37.802 1.00 59.69 98 SER A O 1
#

Sequence (98 aa):
IITHAHTTAVTIEKGRATGVAFSRGGRHGEQRQVLASCEVILSAGVVGSPHLLELSGIGDSNRLSELGINVVHHLPGVGENLRDHYAPRFTGRAKNTS

Secondary structure (DSSP, 8-state):
---SEEEEEEEEETTEEEEEEEEESSTTPEEEEEE-SS-----SHHHHHHHHHHHTTEE-HHHHHHTTPPPSEE-TTTT-------------------

pLDDT: mean 95.13, std 6.12, range [59.69, 98.5]